Protein AF-A0AA91YCE1-F1 (afdb_monomer_lite)

Structure (mmCIF, N/CA/C/O backbone):
data_AF-A0AA91YCE1-F1
#
_entry.id   AF-A0AA91YCE1-F1
#
loop_
_atom_site.group_PDB
_atom_site.id
_atom_site.type_symbol
_atom_site.label_atom_id
_atom_site.label_alt_id
_atom_site.label_comp_id
_atom_site.label_asym_id
_atom_site.label_entity_id
_atom_site.label_seq_id
_atom_site.pdbx_PDB_ins_code
_atom_site.Cartn_x
_atom_site.Cartn_y
_atom_site.Cartn_z
_atom_site.occupancy
_atom_site.B_iso_or_equiv
_atom_site.auth_seq_id
_atom_site.auth_comp_id
_atom_site.auth_asym_id
_atom_site.auth_atom_id
_atom_site.pdbx_PDB_model_num
ATOM 1 N N . VAL A 1 1 ? 23.567 -9.202 -26.959 1.00 57.72 1 VAL A N 1
ATOM 2 C CA . VAL A 1 1 ? 22.212 -8.591 -27.017 1.00 57.72 1 VAL A CA 1
ATOM 3 C C . VAL A 1 1 ? 21.135 -9.511 -27.606 1.00 57.72 1 VAL A C 1
ATOM 5 O O . VAL A 1 1 ? 20.006 -9.444 -27.148 1.00 57.72 1 VAL A O 1
ATOM 8 N N . ALA A 1 2 ? 21.449 -10.407 -28.557 1.00 61.12 2 ALA A N 1
ATOM 9 C CA . ALA A 1 2 ? 20.471 -11.359 -29.112 1.00 61.12 2 ALA A CA 1
ATOM 10 C C . ALA A 1 2 ? 19.876 -12.325 -28.066 1.00 61.12 2 ALA A C 1
ATOM 12 O O . ALA A 1 2 ? 18.683 -12.593 -28.101 1.00 61.12 2 ALA A O 1
ATOM 13 N N . LEU A 1 3 ? 20.684 -12.767 -27.093 1.00 64.31 3 LEU A N 1
ATOM 14 C CA . LEU A 1 3 ? 20.217 -13.635 -26.006 1.00 64.31 3 LEU A CA 1
ATOM 15 C C . LEU A 1 3 ? 19.167 -12.944 -25.116 1.00 64.31 3 LEU A C 1
ATOM 17 O O . LEU A 1 3 ? 18.151 -13.540 -24.803 1.00 64.31 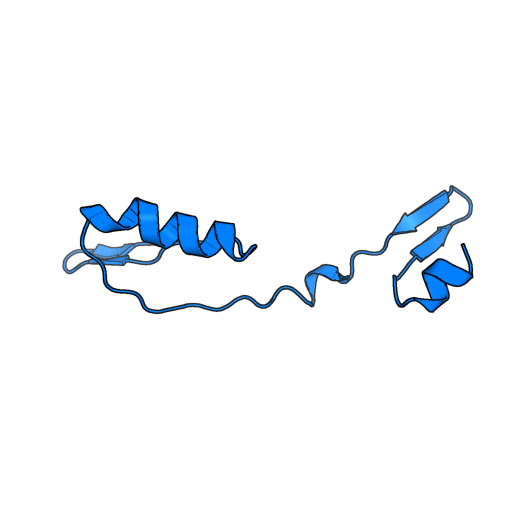3 LEU A O 1
ATOM 21 N N . ILE A 1 4 ? 19.372 -11.660 -24.793 1.00 63.19 4 ILE A N 1
ATOM 22 C CA . ILE A 1 4 ? 18.456 -10.867 -23.950 1.00 63.19 4 ILE A CA 1
ATOM 23 C C . ILE A 1 4 ? 17.138 -10.557 -24.689 1.00 63.19 4 ILE A C 1
ATOM 25 O O . ILE A 1 4 ? 16.066 -10.504 -24.095 1.00 63.19 4 ILE A O 1
ATOM 29 N N . ARG A 1 5 ? 17.192 -10.412 -26.020 1.00 59.91 5 ARG A N 1
ATOM 30 C CA . ARG A 1 5 ? 15.983 -10.322 -26.857 1.00 59.91 5 ARG A CA 1
ATOM 31 C C . ARG A 1 5 ? 15.210 -11.645 -26.884 1.00 59.91 5 ARG A C 1
ATOM 33 O O . ARG A 1 5 ? 13.987 -11.633 -26.919 1.00 59.91 5 ARG A O 1
ATOM 40 N N . ALA A 1 6 ? 15.917 -12.777 -26.854 1.00 61.34 6 ALA A N 1
ATOM 41 C CA . ALA A 1 6 ? 15.311 -14.108 -26.817 1.00 61.34 6 ALA A CA 1
ATOM 42 C C . ALA A 1 6 ? 14.705 -14.465 -25.445 1.00 61.34 6 ALA A C 1
ATOM 44 O O . ALA A 1 6 ? 13.834 -15.325 -25.383 1.00 61.34 6 ALA A O 1
ATOM 45 N N . THR A 1 7 ? 15.103 -13.784 -24.361 1.00 62.41 7 THR A N 1
ATOM 46 C CA . THR A 1 7 ? 14.512 -13.939 -23.017 1.00 62.41 7 THR A CA 1
ATOM 47 C C . THR A 1 7 ? 13.197 -13.166 -22.826 1.00 62.41 7 THR A C 1
ATOM 49 O O . THR A 1 7 ? 12.731 -13.040 -21.701 1.00 62.41 7 THR A O 1
ATOM 52 N N . GLY A 1 8 ? 12.593 -12.641 -23.901 1.00 60.06 8 GLY A N 1
ATOM 53 C CA . GLY A 1 8 ? 11.278 -11.982 -23.860 1.00 60.06 8 GLY A CA 1
ATOM 54 C C . GLY A 1 8 ? 11.297 -10.510 -23.437 1.00 60.06 8 GLY A C 1
ATOM 55 O O . GLY A 1 8 ? 10.243 -9.904 -23.284 1.00 60.06 8 GLY A O 1
ATOM 56 N N . ILE A 1 9 ? 12.481 -9.915 -23.272 1.00 66.44 9 ILE A N 1
ATOM 57 C CA . ILE A 1 9 ? 12.629 -8.495 -22.939 1.00 66.44 9 ILE A CA 1
ATOM 58 C C . ILE A 1 9 ? 12.604 -7.691 -24.248 1.00 66.44 9 ILE A C 1
ATOM 60 O O . ILE A 1 9 ? 13.456 -7.889 -25.122 1.00 66.44 9 ILE A O 1
ATOM 64 N N . ASN A 1 10 ? 11.626 -6.790 -24.393 1.00 66.44 10 ASN A N 1
ATOM 65 C CA . ASN A 1 10 ? 11.418 -5.991 -25.603 1.00 66.44 10 ASN A CA 1
ATOM 66 C C . ASN A 1 10 ? 12.499 -4.897 -25.738 1.00 66.44 10 ASN A C 1
ATOM 68 O O . ASN A 1 10 ? 12.336 -3.757 -25.310 1.00 66.44 10 ASN A O 1
ATOM 72 N N . ILE A 1 11 ? 13.654 -5.264 -26.303 1.00 70.38 11 ILE A N 1
ATOM 73 C CA . ILE A 1 11 ? 14.776 -4.350 -26.557 1.00 70.38 11 ILE A CA 1
ATOM 74 C C . ILE A 1 11 ? 14.819 -4.005 -28.043 1.00 70.38 11 ILE A C 1
ATOM 76 O O . ILE A 1 11 ? 15.121 -4.857 -28.888 1.00 70.38 11 ILE A O 1
ATOM 80 N N . VAL A 1 12 ? 14.591 -2.731 -28.353 1.00 76.06 12 VAL A N 1
ATOM 81 C CA . VAL A 1 12 ? 14.641 -2.188 -29.709 1.00 76.06 12 VAL A CA 1
ATOM 82 C C . VAL A 1 12 ? 16.037 -1.649 -29.992 1.00 76.06 12 VAL A C 1
ATOM 84 O O . VAL A 1 12 ? 16.573 -0.812 -29.266 1.00 76.06 12 VAL A O 1
ATOM 87 N N . SER A 1 13 ? 16.648 -2.130 -31.072 1.00 73.75 13 SER A N 1
ATOM 88 C CA . SER A 1 13 ? 17.916 -1.588 -31.554 1.00 73.75 13 SER A CA 1
ATOM 89 C C . SER A 1 13 ? 17.626 -0.394 -32.457 1.00 73.75 13 SER A C 1
ATOM 91 O O . SER A 1 13 ? 17.022 -0.550 -33.516 1.00 73.75 13 SER A O 1
ATOM 93 N N . THR A 1 14 ? 18.035 0.799 -32.033 1.00 76.94 14 THR A N 1
ATOM 94 C CA . THR A 1 14 ? 17.996 2.009 -32.859 1.00 76.94 14 THR A CA 1
ATOM 95 C C . THR A 1 14 ? 19.415 2.383 -33.297 1.00 76.94 14 THR A C 1
ATOM 97 O O . THR A 1 14 ? 20.379 2.045 -32.607 1.00 76.94 14 THR A O 1
ATOM 100 N N . PRO A 1 15 ? 19.594 3.130 -34.401 1.00 74.81 15 PRO A N 1
ATOM 101 C CA . PRO A 1 15 ? 20.919 3.572 -34.852 1.00 74.81 15 PRO A CA 1
ATOM 102 C C . PRO A 1 15 ? 21.698 4.409 -33.821 1.00 74.81 15 PRO A C 1
ATOM 104 O O . PRO A 1 15 ? 22.904 4.583 -33.966 1.00 74.81 15 PRO A O 1
ATOM 107 N N . LYS A 1 16 ? 21.021 4.937 -32.790 1.00 74.88 16 LYS A N 1
ATOM 108 C CA . LYS A 1 16 ? 21.611 5.746 -31.712 1.00 74.88 16 LYS A CA 1
ATOM 109 C C . LYS A 1 16 ? 21.790 4.987 -30.390 1.00 74.88 16 LYS A C 1
ATOM 111 O O . LYS A 1 16 ? 22.248 5.583 -29.422 1.00 74.88 16 LYS A O 1
ATOM 116 N N . GLY A 1 17 ? 21.441 3.701 -30.328 1.00 77.31 17 GLY A N 1
ATOM 117 C CA . GLY A 1 17 ? 21.554 2.894 -29.113 1.00 77.31 17 GLY A CA 1
ATOM 118 C C . GLY A 1 17 ? 20.421 1.885 -28.945 1.00 77.31 17 GLY A C 1
ATOM 119 O O . GLY A 1 17 ? 19.550 1.733 -29.802 1.00 77.31 17 GLY A O 1
ATOM 120 N N . TYR A 1 18 ? 20.433 1.184 -27.818 1.00 76.81 18 TYR A N 1
ATOM 121 C CA . TYR A 1 18 ? 19.388 0.230 -27.459 1.00 76.81 18 TYR A CA 1
ATOM 122 C C . TYR A 1 18 ? 18.357 0.922 -26.574 1.00 76.81 18 TYR A C 1
ATOM 124 O O . TYR A 1 18 ? 18.721 1.565 -25.593 1.00 76.81 18 TYR A O 1
ATOM 132 N N . ILE A 1 19 ? 17.084 0.790 -26.931 1.00 73.12 19 ILE A N 1
ATOM 133 C CA . ILE A 1 19 ? 15.959 1.279 -26.138 1.00 73.12 19 ILE A CA 1
ATOM 134 C C . ILE A 1 19 ? 15.285 0.058 -25.527 1.00 73.12 19 ILE A C 1
ATOM 136 O O . ILE A 1 19 ? 14.942 -0.888 -26.238 1.00 73.12 19 ILE A O 1
ATOM 140 N N . LEU A 1 20 ? 15.119 0.070 -24.209 1.00 72.00 20 LEU A N 1
ATOM 141 C CA . LEU A 1 20 ? 14.248 -0.873 -23.525 1.00 72.00 20 LEU A CA 1
ATOM 142 C C . LEU A 1 20 ? 12.816 -0.350 -23.680 1.00 72.00 20 LEU A C 1
ATOM 144 O O . LEU A 1 20 ? 12.474 0.676 -23.098 1.00 72.00 20 LEU A O 1
ATOM 148 N N . ASN A 1 21 ? 12.005 -1.012 -24.506 1.00 63.66 21 ASN A N 1
ATOM 149 C CA . ASN A 1 21 ? 10.577 -0.733 -24.561 1.00 63.66 21 ASN A CA 1
ATOM 150 C C . ASN A 1 21 ? 9.946 -1.400 -23.342 1.00 63.66 21 ASN A C 1
ATOM 152 O O . ASN A 1 21 ? 9.670 -2.599 -23.337 1.00 63.66 21 ASN A O 1
ATOM 156 N N . GLU A 1 22 ? 9.747 -0.622 -22.284 1.00 60.69 22 GLU A N 1
ATOM 157 C CA . GLU A 1 22 ? 8.964 -1.037 -21.128 1.00 60.69 22 GLU A CA 1
ATOM 158 C C . GLU A 1 22 ? 7.466 -1.058 -21.486 1.00 60.69 22 GLU A C 1
ATOM 160 O O . GLU A 1 22 ? 6.661 -0.305 -20.953 1.00 60.69 22 GLU A O 1
ATOM 165 N N . GLU A 1 23 ? 7.050 -2.017 -22.316 1.00 54.12 23 GLU A N 1
ATOM 166 C CA . GLU A 1 23 ? 5.673 -2.551 -22.271 1.00 54.12 23 GLU A CA 1
ATOM 167 C C . GLU A 1 23 ? 5.419 -3.328 -20.953 1.00 54.12 23 GLU A C 1
ATOM 169 O O . GLU A 1 23 ? 4.398 -3.977 -20.766 1.00 54.12 23 GLU A O 1
ATOM 174 N N . VAL A 1 24 ? 6.334 -3.220 -19.982 1.00 50.25 24 VAL A N 1
ATOM 175 C CA . VAL A 1 24 ? 6.230 -3.723 -18.603 1.00 50.25 24 VAL A CA 1
ATOM 176 C C . VAL A 1 24 ? 5.104 -3.024 -17.820 1.00 50.25 24 VAL A C 1
ATOM 178 O O . VAL A 1 24 ? 4.681 -3.503 -16.769 1.00 50.25 24 VAL A O 1
ATOM 181 N N . CYS A 1 25 ? 4.544 -1.928 -18.339 1.00 48.88 25 CYS A N 1
ATOM 182 C CA . CYS A 1 25 ? 3.333 -1.341 -17.769 1.00 48.88 25 CYS A CA 1
ATOM 183 C C . CYS A 1 25 ? 2.073 -2.206 -17.958 1.00 48.88 25 CYS A C 1
ATOM 185 O O . CYS A 1 25 ? 1.122 -2.007 -17.206 1.00 48.88 25 CYS A O 1
ATOM 187 N N . GLU A 1 26 ? 2.046 -3.187 -18.871 1.00 50.31 26 GLU A N 1
ATOM 188 C CA . GLU A 1 26 ? 0.877 -4.073 -19.021 1.00 50.31 26 GLU A CA 1
ATOM 189 C C . GLU A 1 26 ? 0.825 -5.214 -17.988 1.00 50.31 26 GLU A C 1
ATOM 191 O O . GLU A 1 26 ? -0.227 -5.823 -17.804 1.00 50.31 26 GLU A O 1
ATOM 196 N N . SER A 1 27 ? 1.913 -5.494 -17.258 1.00 58.28 27 SER A N 1
ATOM 197 C CA . SER A 1 27 ? 1.968 -6.622 -16.313 1.00 58.28 27 SER A CA 1
ATOM 198 C C . SER A 1 27 ? 1.891 -6.233 -14.836 1.00 58.28 27 SER A C 1
ATOM 200 O O . SER A 1 27 ? 2.093 -7.090 -13.973 1.00 58.28 27 SER A O 1
ATOM 202 N N . ARG A 1 28 ? 1.633 -4.964 -14.494 1.00 67.12 28 ARG A N 1
ATOM 203 C CA . ARG A 1 28 ? 1.387 -4.585 -13.094 1.00 67.12 28 ARG A CA 1
ATOM 204 C C . ARG A 1 28 ? -0.054 -4.915 -12.735 1.00 67.12 28 ARG A C 1
ATOM 206 O O . ARG A 1 28 ? -0.985 -4.210 -13.115 1.00 67.12 28 ARG A O 1
ATOM 213 N N . LEU A 1 29 ? -0.227 -6.009 -11.998 1.00 77.56 29 LEU A N 1
ATOM 214 C CA . LEU A 1 29 ? -1.516 -6.420 -11.461 1.00 77.56 29 LEU A CA 1
ATOM 215 C C . LEU A 1 29 ? -1.972 -5.411 -10.403 1.00 77.56 29 LEU A C 1
ATOM 217 O O . LEU A 1 29 ? -1.541 -5.464 -9.257 1.00 77.56 29 LEU A O 1
ATOM 221 N N . ILE A 1 30 ? -2.849 -4.488 -10.790 1.00 84.50 30 ILE A N 1
ATOM 222 C CA . ILE A 1 30 ? -3.477 -3.562 -9.849 1.00 84.50 30 ILE A CA 1
ATOM 223 C C . ILE A 1 30 ? -4.740 -4.225 -9.311 1.00 84.50 30 ILE A C 1
ATOM 225 O O . ILE A 1 30 ? -5.649 -4.572 -10.068 1.00 84.50 30 ILE A O 1
ATOM 229 N N . LYS A 1 31 ? -4.798 -4.398 -7.991 1.00 85.31 31 LYS A N 1
ATOM 230 C CA . LYS A 1 31 ? -5.971 -4.911 -7.282 1.00 85.31 31 LYS A CA 1
ATOM 231 C C . LYS A 1 31 ? -6.369 -3.958 -6.168 1.00 85.31 31 LYS A C 1
ATOM 233 O O . LYS A 1 31 ? -5.529 -3.315 -5.550 1.00 85.31 31 LYS A O 1
ATOM 238 N N . THR A 1 32 ? -7.669 -3.898 -5.910 1.00 89.50 32 THR A N 1
ATOM 239 C CA . THR A 1 32 ? -8.226 -3.231 -4.734 1.00 89.50 32 THR A CA 1
ATOM 240 C C . THR A 1 32 ? -8.594 -4.298 -3.718 1.00 89.50 32 THR A C 1
ATOM 242 O O . THR A 1 32 ? -9.317 -5.239 -4.047 1.00 89.50 32 THR A O 1
ATOM 245 N N . ILE A 1 33 ? -8.092 -4.156 -2.494 1.00 88.94 33 ILE A N 1
ATOM 246 C CA . ILE A 1 33 ? -8.349 -5.076 -1.386 1.00 88.94 33 ILE A CA 1
ATOM 247 C C . ILE A 1 33 ? -9.172 -4.322 -0.341 1.00 88.94 33 ILE A C 1
ATOM 249 O O . ILE A 1 33 ? -8.867 -3.177 -0.013 1.00 88.94 33 ILE A O 1
ATOM 253 N N . ALA A 1 34 ? -10.246 -4.945 0.144 1.00 89.31 34 ALA A N 1
ATOM 254 C CA . ALA A 1 34 ? -11.035 -4.405 1.243 1.00 89.31 34 ALA A CA 1
ATOM 255 C C . ALA A 1 34 ? -10.428 -4.871 2.570 1.00 89.31 34 ALA A C 1
ATOM 257 O O . ALA A 1 34 ? -10.466 -6.063 2.879 1.00 89.31 34 ALA A O 1
ATOM 258 N N . CYS A 1 35 ? -9.900 -3.931 3.349 1.00 87.19 35 CYS A N 1
ATOM 259 C CA . CYS A 1 35 ? -9.283 -4.205 4.642 1.00 87.19 35 CYS A CA 1
ATOM 260 C C . CYS A 1 35 ? -10.043 -3.517 5.779 1.00 87.19 35 CYS A C 1
ATOM 262 O O . CYS A 1 35 ? -10.721 -2.505 5.586 1.00 87.19 35 CYS A O 1
ATOM 264 N N . LYS A 1 36 ? -9.933 -4.072 6.989 1.00 88.56 36 LYS A N 1
ATOM 265 C CA . LYS A 1 36 ? -10.459 -3.470 8.215 1.00 88.56 36 LYS A CA 1
ATOM 266 C C . LYS A 1 36 ? -9.488 -3.734 9.354 1.00 88.56 36 LYS A C 1
ATOM 268 O O . LYS A 1 36 ? -9.367 -4.865 9.813 1.00 88.56 36 LYS A O 1
ATOM 273 N N . HIS A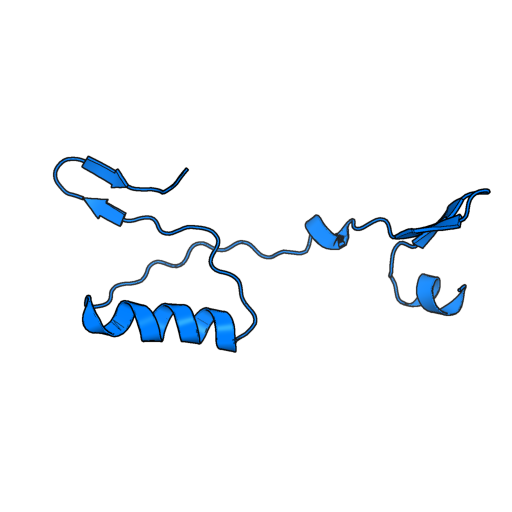 1 37 ? -8.864 -2.676 9.844 1.00 88.56 37 HIS A N 1
ATOM 274 C CA . HIS A 1 37 ? -7.895 -2.729 10.931 1.00 88.56 37 HIS A CA 1
ATOM 275 C C . HIS A 1 37 ? -8.139 -1.570 11.914 1.00 88.56 37 HIS A C 1
ATOM 277 O O . HIS A 1 37 ? -8.806 -0.580 11.594 1.00 88.56 37 HIS A O 1
ATOM 283 N N . SER A 1 38 ? -7.622 -1.690 13.138 1.00 92.19 38 SER A N 1
ATOM 284 C CA . SER A 1 38 ? -7.565 -0.569 14.089 1.00 92.19 38 SER A CA 1
ATOM 285 C C . SER A 1 38 ? -6.405 0.372 13.737 1.00 92.19 38 SER A C 1
ATOM 287 O O . SER A 1 38 ? -5.511 0.004 12.977 1.00 92.19 38 SER A O 1
ATOM 289 N N . LYS A 1 39 ? -6.389 1.592 14.298 1.00 89.25 39 LYS A N 1
ATOM 290 C CA . LYS A 1 39 ? -5.339 2.598 14.016 1.00 89.25 39 LYS A CA 1
ATOM 291 C C . LYS A 1 39 ? -3.923 2.119 14.346 1.00 89.25 39 LYS A C 1
ATOM 293 O O . LYS A 1 39 ? -2.977 2.541 13.699 1.00 89.25 39 LYS A O 1
ATOM 298 N N . GLU A 1 40 ? -3.803 1.251 15.341 1.00 93.62 40 GLU A N 1
ATOM 299 C CA . GLU A 1 40 ? -2.529 0.714 15.825 1.00 93.62 40 GLU A CA 1
ATOM 300 C C . GLU A 1 40 ? -1.865 -0.233 14.814 1.00 93.62 40 GLU A C 1
ATOM 302 O O . GLU A 1 40 ? -0.652 -0.362 14.822 1.00 93.62 40 GLU A O 1
ATOM 307 N N . PHE A 1 41 ? -2.641 -0.824 13.898 1.00 92.12 41 PHE A N 1
ATOM 308 C CA . PHE A 1 41 ? -2.161 -1.804 12.914 1.00 92.12 41 PHE A CA 1
ATOM 309 C C . PHE A 1 41 ? -1.896 -1.208 11.524 1.00 92.12 41 PHE A C 1
ATOM 311 O O . PHE A 1 41 ? -1.642 -1.952 10.582 1.00 92.12 41 PHE A O 1
ATOM 318 N N . ILE A 1 42 ? -1.983 0.119 11.366 1.00 90.81 42 ILE A N 1
ATOM 319 C CA . ILE A 1 42 ? -1.749 0.781 10.068 1.00 90.81 4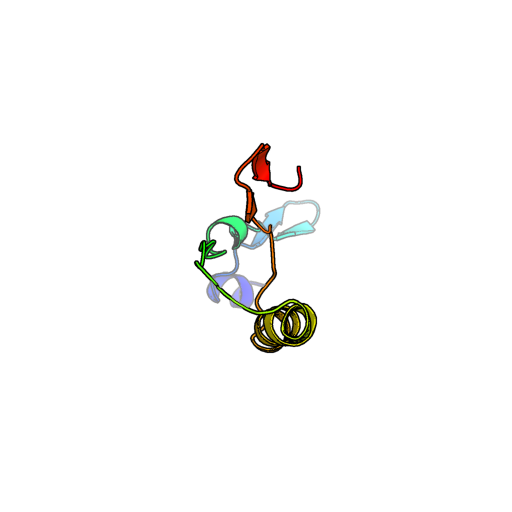2 ILE A CA 1
ATOM 320 C C . ILE A 1 42 ? -0.325 0.513 9.573 1.00 90.81 42 ILE A C 1
ATOM 322 O O . ILE A 1 42 ? -0.118 0.238 8.396 1.00 90.81 42 ILE A O 1
ATOM 326 N N . GLU A 1 43 ? 0.652 0.624 10.472 1.00 91.94 43 GLU A N 1
ATOM 327 C CA . GLU A 1 43 ? 2.060 0.419 10.140 1.00 91.94 43 GLU A CA 1
ATOM 328 C C . GLU A 1 43 ? 2.323 -1.032 9.734 1.00 91.94 43 GLU A C 1
ATOM 330 O O . GLU A 1 43 ? 2.889 -1.269 8.670 1.00 91.94 43 GLU A O 1
ATOM 335 N N . ASP A 1 44 ? 1.832 -1.988 10.526 1.00 93.00 44 ASP A N 1
ATOM 336 C CA . ASP A 1 44 ? 1.978 -3.415 10.236 1.00 93.00 44 ASP A CA 1
ATOM 337 C C . ASP A 1 44 ? 1.350 -3.793 8.889 1.00 93.00 44 ASP A C 1
ATOM 339 O O . ASP A 1 44 ? 1.985 -4.470 8.086 1.00 93.00 44 ASP A O 1
ATOM 343 N N . GLU A 1 45 ? 0.129 -3.329 8.599 1.00 91.69 45 GLU A N 1
ATOM 344 C CA . GLU A 1 45 ? -0.553 -3.641 7.337 1.00 91.69 45 GLU A CA 1
ATOM 345 C C . GLU A 1 45 ? 0.231 -3.133 6.121 1.00 91.69 45 GLU A C 1
ATOM 347 O O . GLU A 1 45 ? 0.443 -3.875 5.162 1.00 91.69 45 GLU A O 1
ATOM 352 N N . LEU A 1 46 ? 0.684 -1.877 6.156 1.00 90.88 46 LEU A N 1
ATOM 353 C CA . LEU A 1 46 ? 1.429 -1.285 5.047 1.00 90.88 46 LEU A CA 1
ATOM 354 C C . LEU A 1 46 ? 2.807 -1.932 4.880 1.00 90.88 46 LEU A C 1
ATOM 356 O O . LEU A 1 46 ? 3.233 -2.150 3.745 1.00 90.88 46 LEU A O 1
ATOM 360 N N . ASN A 1 47 ? 3.482 -2.261 5.983 1.00 93.50 47 ASN A N 1
ATOM 361 C CA . ASN A 1 47 ? 4.778 -2.931 5.947 1.00 93.50 47 ASN A CA 1
ATOM 362 C C . ASN A 1 47 ? 4.663 -4.338 5.363 1.00 93.50 47 ASN A C 1
ATOM 364 O O . ASN A 1 47 ? 5.464 -4.676 4.503 1.00 93.50 47 ASN A O 1
ATOM 368 N N . ILE A 1 48 ? 3.625 -5.107 5.715 1.00 92.50 48 ILE A N 1
ATOM 369 C CA . ILE A 1 48 ? 3.380 -6.432 5.122 1.00 92.50 48 ILE A CA 1
ATOM 370 C C . ILE A 1 48 ? 3.285 -6.342 3.593 1.00 92.50 48 ILE A C 1
ATOM 372 O O . ILE A 1 48 ? 3.887 -7.147 2.889 1.00 92.50 48 ILE A O 1
ATOM 376 N N . ILE A 1 49 ? 2.571 -5.344 3.059 1.00 90.88 49 ILE A N 1
ATOM 377 C CA . ILE A 1 49 ? 2.440 -5.157 1.604 1.00 90.88 49 ILE A CA 1
ATOM 378 C C . ILE A 1 49 ? 3.812 -4.881 0.964 1.00 90.88 49 ILE A C 1
ATOM 380 O O . ILE A 1 49 ? 4.127 -5.416 -0.098 1.00 90.88 49 ILE A O 1
ATOM 384 N N . VAL A 1 50 ? 4.643 -4.059 1.607 1.00 92.00 50 VAL A N 1
ATOM 385 C CA . VAL A 1 50 ? 5.983 -3.718 1.107 1.00 92.00 50 VAL A CA 1
ATOM 386 C C . VAL A 1 50 ? 6.955 -4.896 1.227 1.00 92.00 50 VAL A C 1
ATOM 388 O O . VAL A 1 50 ? 7.746 -5.120 0.309 1.00 92.00 50 VAL A O 1
ATOM 391 N N . ASP A 1 51 ? 6.882 -5.663 2.314 1.00 92.69 51 ASP A N 1
ATOM 392 C CA . ASP A 1 51 ? 7.725 -6.835 2.570 1.00 92.69 51 ASP A CA 1
ATOM 393 C C . ASP A 1 51 ? 7.470 -7.953 1.548 1.00 92.69 51 ASP A C 1
ATOM 395 O O . ASP A 1 51 ? 8.409 -8.617 1.107 1.00 92.69 51 ASP A O 1
ATOM 399 N N . GLU A 1 52 ? 6.226 -8.099 1.081 1.00 90.94 52 GLU A N 1
ATOM 400 C CA . GLU A 1 52 ? 5.851 -9.006 -0.016 1.00 90.94 52 GLU A CA 1
ATOM 401 C C . GLU A 1 52 ? 6.226 -8.463 -1.413 1.00 90.94 52 GLU A C 1
ATOM 403 O O . GLU A 1 52 ? 5.959 -9.092 -2.440 1.00 90.94 52 GLU A O 1
ATOM 408 N N . GLY A 1 53 ? 6.883 -7.299 -1.482 1.00 85.75 53 GLY A N 1
ATOM 409 C CA . GLY A 1 53 ? 7.356 -6.688 -2.725 1.00 85.75 53 GLY A CA 1
ATOM 410 C C . GLY A 1 53 ? 6.266 -5.975 -3.529 1.00 85.75 53 GLY A C 1
ATOM 411 O O . GLY A 1 53 ? 6.487 -5.634 -4.696 1.00 85.75 53 GLY A O 1
ATOM 412 N N . GLU A 1 54 ? 5.098 -5.737 -2.933 1.00 89.25 54 GLU A N 1
ATOM 413 C CA . GLU A 1 54 ? 4.024 -4.962 -3.541 1.00 89.25 54 GLU A CA 1
ATOM 414 C C . GLU A 1 54 ? 4.190 -3.456 -3.263 1.00 89.25 54 GLU A C 1
ATOM 416 O O . GLU A 1 54 ? 5.078 -2.992 -2.547 1.00 89.25 54 GLU A O 1
ATOM 421 N N . THR A 1 55 ? 3.357 -2.632 -3.902 1.00 88.56 55 THR A N 1
ATOM 422 C CA . THR A 1 55 ? 3.381 -1.175 -3.723 1.00 88.56 55 THR A CA 1
ATOM 423 C C . THR A 1 55 ? 1.976 -0.654 -3.486 1.00 88.56 55 THR A C 1
ATOM 425 O O . THR A 1 55 ? 1.079 -0.846 -4.309 1.00 88.56 55 THR A O 1
ATOM 428 N N . VAL A 1 56 ? 1.800 0.079 -2.388 1.00 89.19 56 VAL A N 1
ATOM 429 C CA . VAL A 1 56 ? 0.534 0.736 -2.062 1.00 89.19 56 VAL A CA 1
ATOM 430 C C . VAL A 1 56 ? 0.354 1.965 -2.953 1.00 89.19 56 VAL A C 1
ATOM 432 O O . VAL A 1 56 ? 1.064 2.960 -2.825 1.00 89.19 56 VAL A O 1
ATOM 435 N N . LEU A 1 57 ? -0.610 1.892 -3.872 1.00 89.06 57 LEU A N 1
ATOM 436 C CA . LEU A 1 57 ? -0.932 2.974 -4.809 1.00 89.06 57 LEU A CA 1
ATOM 437 C C . LEU A 1 57 ? -1.817 4.054 -4.180 1.00 89.06 57 LEU A C 1
ATOM 439 O O . LEU A 1 57 ? -1.558 5.245 -4.330 1.00 89.06 57 LEU A O 1
ATOM 443 N N . THR A 1 58 ? -2.894 3.643 -3.512 1.00 87.81 58 THR A N 1
ATOM 444 C CA . THR A 1 58 ? -3.860 4.556 -2.899 1.00 87.81 58 THR A CA 1
ATOM 445 C C . THR A 1 58 ? -4.613 3.866 -1.770 1.00 87.81 58 THR A C 1
ATOM 447 O O . THR A 1 58 ? -4.733 2.642 -1.753 1.00 87.81 58 THR A O 1
ATOM 450 N N . VAL A 1 59 ? -5.148 4.669 -0.852 1.00 89.56 59 VAL A N 1
ATOM 451 C CA . VAL A 1 59 ? -6.024 4.224 0.232 1.00 89.56 59 VAL A CA 1
ATOM 452 C C . VAL A 1 59 ? -7.357 4.941 0.085 1.00 89.56 59 VAL A C 1
ATOM 454 O O . VAL A 1 59 ? -7.410 6.157 -0.117 1.00 89.56 59 VAL A O 1
ATOM 457 N N . ILE A 1 60 ? -8.431 4.166 0.183 1.00 89.62 60 ILE A N 1
ATOM 458 C CA . ILE A 1 60 ? -9.805 4.628 0.043 1.00 89.62 60 ILE A CA 1
ATOM 459 C C . ILE A 1 60 ? -10.519 4.370 1.366 1.00 89.62 60 ILE A C 1
ATOM 461 O O . ILE A 1 60 ? -10.566 3.230 1.822 1.00 89.62 60 ILE A O 1
ATOM 465 N N . VAL A 1 61 ? -11.094 5.413 1.967 1.00 90.00 61 VAL A N 1
ATOM 466 C CA . VAL A 1 61 ? -11.818 5.310 3.243 1.00 90.00 61 VAL A CA 1
ATOM 467 C C . VAL A 1 61 ? -13.246 5.808 3.084 1.00 90.00 61 VAL A C 1
ATOM 469 O O . VAL A 1 61 ? -13.471 6.919 2.610 1.00 90.00 61 VAL A O 1
ATOM 472 N N . GLU A 1 62 ? -14.214 5.006 3.517 1.00 88.25 62 GLU A N 1
ATOM 473 C CA . GLU A 1 62 ? -15.617 5.411 3.582 1.00 88.25 62 GLU A CA 1
ATOM 474 C C . GLU A 1 62 ? -15.904 6.151 4.901 1.00 88.25 62 GLU A C 1
ATOM 476 O O . GLU A 1 62 ? -15.610 5.663 5.992 1.00 88.25 62 GLU A O 1
ATOM 481 N N . HIS A 1 63 ? -16.463 7.356 4.805 1.00 88.06 63 HIS A N 1
ATOM 482 C CA . HIS A 1 63 ? -16.746 8.264 5.910 1.00 88.06 63 HIS A CA 1
ATOM 483 C C . HIS A 1 63 ? -18.211 8.718 5.874 1.00 88.06 63 HIS A C 1
ATOM 485 O O . HIS A 1 63 ? -18.690 9.221 4.860 1.00 88.06 63 HIS A O 1
ATOM 491 N N . SER A 1 64 ? -18.914 8.642 7.008 1.00 87.00 64 SER A N 1
ATOM 492 C CA . SER A 1 64 ? -20.364 8.901 7.103 1.00 87.00 64 SER A CA 1
ATOM 493 C C . SER A 1 64 ? -20.808 10.289 6.626 1.00 87.00 64 SER A C 1
ATOM 495 O O . SER A 1 64 ? -21.912 10.441 6.115 1.00 87.00 64 SER A O 1
ATOM 497 N N . VAL A 1 65 ? -19.954 11.302 6.785 1.00 91.44 65 VAL A N 1
ATOM 498 C CA . VAL A 1 65 ? -20.244 12.690 6.375 1.00 91.44 65 VAL A CA 1
ATOM 499 C C . VAL A 1 65 ? -19.707 13.020 4.979 1.00 91.44 65 VAL A C 1
ATOM 501 O O . VAL A 1 65 ? -20.288 13.841 4.279 1.00 91.44 65 VAL A O 1
ATOM 504 N N . TYR A 1 66 ? -18.597 12.399 4.569 1.00 84.06 66 TYR A N 1
ATOM 505 C CA . TYR A 1 66 ? -17.846 12.808 3.372 1.00 84.06 66 TYR A CA 1
ATOM 506 C C . TYR A 1 66 ? -17.931 11.791 2.227 1.00 84.06 66 TYR A C 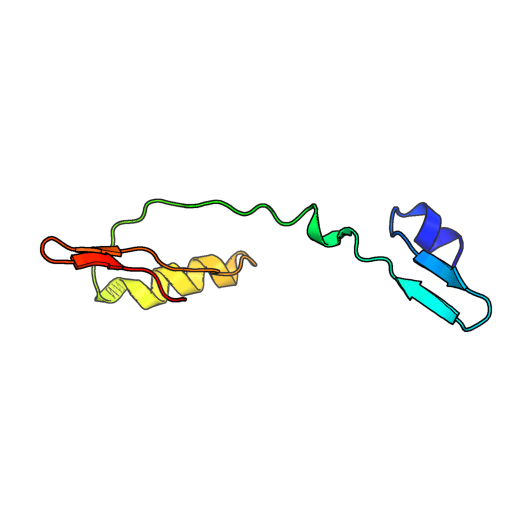1
ATOM 508 O O . TYR A 1 66 ? -17.397 12.039 1.150 1.00 84.06 66 TYR A O 1
ATOM 516 N N . GLY A 1 67 ? -18.604 10.657 2.436 1.00 88.50 67 GLY A N 1
ATOM 517 C CA . GLY A 1 67 ? -18.623 9.558 1.481 1.00 88.50 67 GLY A CA 1
ATOM 518 C C . GLY A 1 67 ? -17.236 8.935 1.354 1.00 88.50 67 GLY A C 1
ATOM 519 O O . GLY A 1 67 ? -16.642 8.534 2.347 1.00 88.50 67 GLY A O 1
ATOM 520 N N . GLN A 1 68 ? -16.705 8.858 0.139 1.00 87.75 68 GLN A N 1
ATOM 521 C CA . GLN A 1 68 ? -15.427 8.211 -0.143 1.00 87.75 68 GLN A CA 1
ATOM 522 C C . GLN A 1 68 ? -14.270 9.220 -0.130 1.00 87.75 68 GLN A C 1
ATOM 524 O O . GLN A 1 68 ? -14.205 10.126 -0.961 1.00 87.75 68 GLN A O 1
ATO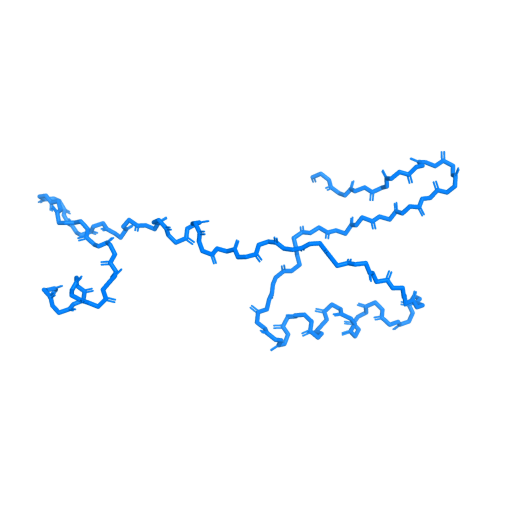M 529 N N . LEU A 1 69 ? -13.319 9.036 0.783 1.00 87.56 69 LEU A N 1
ATOM 530 C CA . LEU A 1 69 ? -12.076 9.796 0.845 1.00 87.56 69 LEU A CA 1
ATOM 531 C C . LEU A 1 69 ? -10.979 9.038 0.095 1.00 87.56 69 LEU A C 1
ATOM 533 O O . LEU A 1 69 ? -10.660 7.901 0.434 1.00 87.56 69 LEU A O 1
ATOM 537 N N . THR A 1 70 ? -10.391 9.685 -0.908 1.00 86.19 70 THR A N 1
ATOM 538 C CA . THR A 1 70 ? -9.199 9.208 -1.619 1.00 86.19 70 THR A CA 1
ATOM 539 C C . THR A 1 70 ? -8.202 10.350 -1.742 1.00 86.19 70 THR A C 1
ATOM 541 O O . THR A 1 70 ? -8.587 11.510 -1.913 1.00 86.19 70 THR A O 1
ATOM 544 N N . ARG A 1 71 ? -6.909 10.032 -1.680 1.00 71.25 71 ARG A N 1
ATOM 545 C CA . ARG A 1 71 ? -5.854 10.982 -2.044 1.00 71.25 71 ARG A CA 1
ATOM 546 C C . ARG A 1 71 ? -5.782 11.078 -3.575 1.00 71.25 71 ARG A C 1
ATOM 548 O O . ARG A 1 71 ? -5.895 10.054 -4.247 1.00 71.25 71 ARG A O 1
ATOM 555 N N . LYS A 1 72 ? -5.672 12.304 -4.097 1.00 54.53 72 LYS A N 1
ATOM 556 C CA . LYS A 1 72 ? -5.492 12.608 -5.527 1.00 54.53 72 LYS A CA 1
ATOM 557 C C . LYS A 1 72 ? -4.015 12.699 -5.886 1.00 54.53 72 LYS A C 1
ATOM 559 O O . LYS A 1 72 ? -3.226 13.075 -4.987 1.00 54.53 72 LYS A O 1
#

InterPro domains:
  IPR004173 3H domain [PF02829] (33-72)
  IPR026043 Transcription repressor NadR [PTHR40068] (1-70)
  IPR035922 3H domain superfamily [G3DSA:3.30.1340.20] (26-72)
  IPR035922 3H domain superfamily [SSF75500] (28-71)

pLDDT: mean 79.07, std 13.33, range [48.88, 9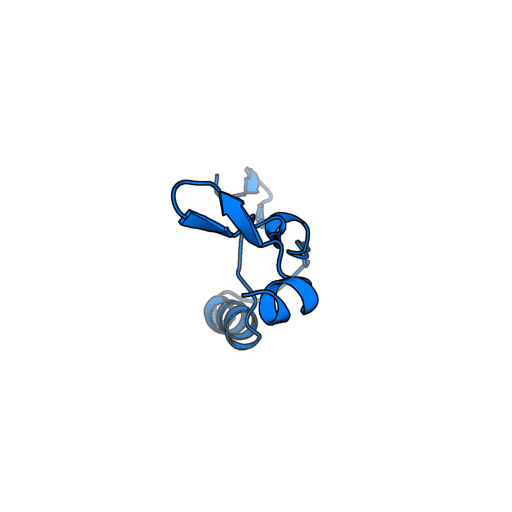3.62]

Radius of gyration: 19.83 Å; chains: 1; bounding box: 43×27×51 Å

Sequence (72 aa):
VALIRATGINIVSTPKGYILNEEVCESRLIKTIACKHSKEFIEDELNIIVDEGETVLTVIVEHSVYGQLTRK

Foldseek 3Di:
DVVVVVVVFPWDQDPVGIDRPCPVVVPPDDDDDDDDDDPVCPVVVQVVCVVVVHDDDWDWDQDPVPGIDIDD

Organism: Chryseobacterium lactis (NCBI:txid1241981)

Secondary structure (DSSP, 8-state):
-HHHHHTT--EEEETTEEEE--GGGGG-----------GGGHHHHHHHHHHTT------EEEETTTEEEE--